Protein AF-A0A9N7LSE5-F1 (afdb_monomer_lite)

Structure (mmCIF, N/CA/C/O backbone):
data_AF-A0A9N7LSE5-F1
#
_entry.id   AF-A0A9N7LSE5-F1
#
loop_
_atom_site.group_PDB
_atom_site.id
_atom_site.type_symbol
_atom_site.label_atom_id
_atom_site.label_alt_id
_atom_site.label_comp_id
_atom_site.label_asym_id
_atom_site.label_entity_id
_atom_site.label_seq_id
_atom_site.pdbx_PDB_ins_code
_atom_site.Cartn_x
_atom_site.Cartn_y
_atom_site.Cartn_z
_atom_site.occupancy
_atom_site.B_iso_or_equiv
_atom_site.auth_seq_id
_atom_site.auth_comp_id
_atom_site.auth_asym_id
_atom_site.auth_atom_id
_atom_site.pdbx_PDB_model_num
ATOM 1 N N . MET A 1 1 ? 4.698 -12.138 14.185 1.00 44.78 1 MET A N 1
ATOM 2 C CA . MET A 1 1 ? 3.278 -12.429 13.890 1.00 44.78 1 MET A CA 1
ATOM 3 C C . MET A 1 1 ? 2.470 -11.179 14.228 1.00 44.78 1 MET A C 1
ATOM 5 O O . MET A 1 1 ? 2.427 -10.799 15.390 1.00 44.78 1 MET A O 1
ATOM 9 N N . VAL A 1 2 ? 1.946 -10.455 13.234 1.00 55.16 2 VAL A N 1
ATOM 10 C CA . VAL A 1 2 ? 1.163 -9.230 13.487 1.00 55.16 2 VAL A CA 1
ATOM 11 C C . VAL A 1 2 ? -0.224 -9.657 13.959 1.00 55.16 2 VAL A C 1
ATOM 13 O O . VAL A 1 2 ? -0.986 -10.215 13.177 1.00 55.16 2 VAL A O 1
ATOM 16 N N . ARG A 1 3 ? -0.542 -9.433 15.239 1.00 63.88 3 ARG A N 1
ATOM 17 C CA . ARG A 1 3 ? -1.860 -9.759 15.802 1.00 63.88 3 ARG A CA 1
ATOM 18 C C . ARG A 1 3 ? -2.937 -8.964 15.055 1.00 63.88 3 ARG A C 1
ATOM 20 O O . ARG A 1 3 ? -2.824 -7.735 14.929 1.00 63.88 3 ARG A O 1
ATOM 27 N N . THR A 1 4 ? -3.925 -9.669 14.515 1.00 70.94 4 THR A N 1
ATOM 28 C CA . THR A 1 4 ? -5.145 -9.092 13.944 1.00 70.94 4 THR A CA 1
ATOM 29 C C . THR A 1 4 ? -5.964 -8.451 15.059 1.00 70.94 4 THR A C 1
ATOM 31 O O . THR A 1 4 ? -6.027 -8.976 16.171 1.00 70.94 4 THR A O 1
ATOM 34 N N . ILE A 1 5 ? -6.534 -7.279 14.779 1.00 82.69 5 ILE A N 1
ATOM 35 C CA . ILE A 1 5 ? -7.437 -6.590 15.702 1.00 82.69 5 ILE A CA 1
ATOM 36 C C . ILE A 1 5 ? -8.842 -7.011 15.297 1.00 82.69 5 ILE A C 1
ATOM 38 O O . ILE A 1 5 ? -9.246 -6.781 14.158 1.00 82.69 5 ILE A O 1
ATOM 42 N N . GLY A 1 6 ? -9.539 -7.698 16.199 1.00 86.94 6 GLY A N 1
ATOM 43 C CA . GLY A 1 6 ? -10.935 -8.059 15.989 1.00 86.94 6 GLY A CA 1
ATOM 44 C C . GLY A 1 6 ? -11.827 -6.825 16.055 1.00 86.94 6 GLY A C 1
ATOM 45 O O . GLY A 1 6 ? -11.523 -5.881 16.785 1.00 86.94 6 GLY A O 1
ATOM 46 N N . ARG A 1 7 ? -12.928 -6.848 15.299 1.00 91.62 7 ARG A N 1
ATOM 47 C CA . ARG A 1 7 ? -14.009 -5.871 15.453 1.00 91.62 7 ARG A CA 1
ATOM 48 C C . ARG A 1 7 ? -14.517 -5.917 16.907 1.00 91.62 7 ARG A C 1
ATOM 50 O O . ARG A 1 7 ? -14.643 -7.029 17.428 1.00 91.62 7 ARG A O 1
ATOM 57 N N . PRO A 1 8 ? -14.774 -4.770 17.562 1.00 92.69 8 PRO A N 1
ATOM 58 C CA . PRO A 1 8 ? -15.323 -4.748 18.914 1.00 92.69 8 PRO A CA 1
ATOM 59 C C . PRO A 1 8 ? -16.632 -5.529 19.001 1.00 92.69 8 PRO A C 1
ATOM 61 O O . PRO A 1 8 ? -17.429 -5.514 18.064 1.00 92.69 8 PRO A O 1
ATOM 64 N N . VAL A 1 9 ? -16.824 -6.217 20.122 1.00 91.56 9 VAL A N 1
ATOM 65 C CA . VAL A 1 9 ? -18.018 -7.002 20.441 1.00 91.56 9 VAL A CA 1
ATOM 66 C C . VAL A 1 9 ? -18.431 -6.677 21.871 1.00 91.56 9 VAL A C 1
ATOM 68 O O . VAL A 1 9 ? -17.558 -6.483 22.713 1.00 91.56 9 VAL A O 1
ATOM 71 N N . GLY A 1 10 ? -19.733 -6.645 22.130 1.00 88.88 10 GLY A N 1
ATOM 72 C CA . GLY A 1 10 ? -20.300 -6.273 23.422 1.00 88.88 10 GLY A CA 1
ATOM 73 C C . GLY A 1 10 ? -21.764 -5.861 23.272 1.00 88.88 10 GLY A C 1
ATOM 74 O O . GLY A 1 10 ? -22.298 -5.874 22.159 1.00 88.88 10 GLY A O 1
ATOM 75 N N . GLU A 1 11 ? -22.420 -5.554 24.388 1.00 91.75 11 GLU A N 1
ATOM 76 C CA . GLU A 1 11 ? -23.848 -5.207 24.428 1.00 91.75 11 GLU A CA 1
ATOM 77 C C . GLU A 1 11 ? -24.156 -3.928 23.637 1.00 91.75 11 GLU A C 1
ATOM 79 O O . GLU A 1 11 ? -25.169 -3.853 22.942 1.00 91.75 11 GLU A O 1
ATOM 84 N N . TYR A 1 12 ? -23.239 -2.958 23.673 1.00 88.69 12 TYR A N 1
ATOM 85 C CA . TYR A 1 12 ? -23.416 -1.650 23.045 1.00 88.69 12 TYR A CA 1
ATOM 86 C C . TYR A 1 12 ? -22.543 -1.456 21.800 1.00 88.69 12 TYR A C 1
ATOM 88 O O . TYR A 1 12 ? -22.708 -0.468 21.082 1.00 88.69 12 TYR A O 1
ATOM 96 N N . ALA A 1 13 ? -21.642 -2.395 21.503 1.00 89.31 13 ALA A N 1
ATOM 97 C CA . ALA A 1 13 ? -20.704 -2.301 20.390 1.00 89.31 13 ALA A CA 1
ATOM 98 C C . ALA A 1 13 ? -21.376 -2.012 19.035 1.00 89.31 13 ALA A C 1
ATOM 100 O O . ALA A 1 13 ? -20.895 -1.160 18.294 1.00 89.31 13 ALA A O 1
ATOM 101 N N . GLU A 1 14 ? -22.492 -2.668 18.701 1.00 90.75 14 GLU A N 1
ATOM 102 C CA . GLU A 1 14 ? -23.191 -2.411 17.430 1.00 90.75 14 GLU A CA 1
ATOM 103 C C . GLU A 1 14 ? -23.776 -0.996 17.369 1.00 90.75 14 GLU A C 1
ATOM 105 O O . GLU A 1 14 ? -23.608 -0.314 16.363 1.00 90.75 14 GLU A O 1
ATOM 110 N N . LEU A 1 15 ? -24.374 -0.515 18.463 1.00 89.88 15 LEU A N 1
ATOM 111 C CA . LEU A 1 15 ? -24.895 0.854 18.561 1.00 89.88 15 LEU A CA 1
ATOM 112 C C . LEU A 1 15 ? -23.786 1.903 18.403 1.00 89.88 15 LEU A C 1
ATOM 114 O O . LEU A 1 15 ? -24.017 2.956 17.820 1.00 89.88 15 LEU A O 1
ATOM 118 N N . MET A 1 16 ? -22.580 1.622 18.906 1.00 89.69 16 MET A N 1
ATOM 119 C CA . MET A 1 16 ? -21.424 2.521 18.782 1.00 89.69 16 MET A CA 1
ATOM 120 C C . MET A 1 16 ? -20.773 2.487 17.396 1.00 89.69 16 MET A C 1
ATOM 122 O O . MET A 1 16 ? -20.065 3.423 17.025 1.00 89.69 16 MET A O 1
ATOM 126 N N . LEU A 1 17 ? -20.953 1.395 16.653 1.00 89.88 17 LEU A N 1
ATOM 127 C CA . LEU A 1 17 ? -20.340 1.187 15.344 1.00 89.88 17 LEU A CA 1
ATOM 128 C C . LEU A 1 17 ? -21.298 1.482 14.184 1.00 89.88 17 LEU A C 1
ATOM 130 O O . LEU A 1 17 ? -20.841 1.509 13.042 1.00 89.88 17 LEU A O 1
ATOM 134 N N . ASP A 1 18 ? -22.591 1.680 14.426 1.00 88.75 18 ASP A N 1
ATOM 135 C CA . ASP A 1 18 ? -23.566 1.956 13.373 1.00 88.75 18 ASP A CA 1
ATOM 136 C C . ASP A 1 18 ? -23.731 3.470 13.113 1.00 88.75 18 ASP A C 1
ATOM 138 O O . ASP A 1 18 ? -23.865 4.246 14.062 1.00 88.75 18 ASP A O 1
ATOM 142 N N . PRO A 1 19 ? -23.760 3.923 11.843 1.00 87.75 19 PRO A N 1
ATOM 143 C CA . PRO A 1 19 ? -23.387 3.208 10.622 1.00 87.75 19 PRO A CA 1
ATOM 144 C C . PRO A 1 19 ? -21.897 3.328 10.285 1.00 87.75 19 PRO A C 1
ATOM 146 O O . PRO A 1 19 ? -21.315 4.410 10.284 1.00 87.75 19 PRO A O 1
ATOM 149 N N . GLY A 1 20 ? -21.286 2.206 9.892 1.00 85.19 20 GLY A N 1
ATOM 150 C CA . GLY A 1 20 ? -19.973 2.197 9.232 1.00 85.19 20 GLY A CA 1
ATOM 151 C C . GLY A 1 20 ? -18.772 2.586 10.106 1.00 85.19 20 GLY A C 1
ATOM 152 O O . GLY A 1 20 ? -17.713 2.906 9.575 1.00 85.19 20 GLY A O 1
ATOM 153 N N . GLY A 1 21 ? -18.890 2.523 11.431 1.00 86.62 21 GLY A N 1
ATOM 154 C CA . GLY A 1 21 ? -17.841 2.866 12.395 1.00 86.62 21 GLY A CA 1
ATOM 155 C C . GLY A 1 21 ? -16.659 1.891 12.451 1.00 86.62 21 GLY A C 1
ATOM 156 O O . GLY A 1 21 ? -15.708 2.137 13.186 1.00 86.62 21 GLY A O 1
ATOM 157 N N . TRP A 1 22 ? -16.681 0.795 11.682 1.00 92.00 22 TRP A N 1
ATOM 158 C CA . TRP A 1 22 ? -15.557 -0.136 11.546 1.00 92.00 22 TRP A CA 1
ATOM 159 C C . TRP A 1 22 ? -15.038 -0.179 10.100 1.00 92.00 22 TRP A C 1
ATOM 161 O O . TRP A 1 22 ? -15.836 -0.394 9.185 1.00 92.00 22 TRP A O 1
ATOM 171 N N . PRO A 1 23 ? -13.717 -0.047 9.861 1.00 89.44 23 PRO A N 1
ATOM 172 C CA . PRO A 1 23 ? -13.160 -0.108 8.512 1.00 89.44 23 PRO A CA 1
ATOM 173 C C . PRO A 1 23 ? -13.452 -1.442 7.809 1.00 89.44 23 PRO A C 1
ATOM 175 O O . PRO A 1 23 ? -13.158 -2.513 8.343 1.00 89.44 23 PRO A O 1
ATOM 178 N N . GLY A 1 24 ? -13.983 -1.371 6.584 1.00 84.25 24 GLY A N 1
ATOM 179 C CA . GLY A 1 24 ? -14.398 -2.538 5.790 1.00 84.25 24 GLY A CA 1
ATOM 180 C C . GLY A 1 24 ? -13.269 -3.306 5.090 1.00 84.25 24 GLY A C 1
ATOM 181 O O . GLY A 1 24 ? -13.533 -4.319 4.453 1.00 84.25 24 GLY A O 1
ATOM 182 N N . PHE A 1 25 ? -12.021 -2.851 5.192 1.00 82.31 25 PHE A N 1
ATOM 183 C CA . PHE A 1 25 ? -10.850 -3.489 4.582 1.00 82.31 25 PHE A CA 1
ATOM 184 C C . PHE A 1 25 ? -9.855 -3.934 5.658 1.00 82.31 25 PHE A C 1
ATOM 186 O O . PHE A 1 25 ? -9.609 -3.244 6.652 1.00 82.31 25 PHE A O 1
ATOM 193 N N . ALA A 1 26 ? -9.245 -5.102 5.462 1.00 87.31 26 ALA A N 1
ATOM 194 C CA . ALA A 1 26 ? -8.269 -5.629 6.405 1.00 87.31 26 ALA A CA 1
ATOM 195 C C . ALA A 1 26 ? -6.865 -5.050 6.125 1.00 87.31 26 ALA A C 1
ATOM 197 O O . ALA A 1 26 ? -6.371 -5.155 5.001 1.00 87.31 26 ALA A O 1
ATOM 198 N N . PRO A 1 27 ? -6.127 -4.547 7.139 1.00 89.69 27 PRO A N 1
ATOM 199 C CA . PRO A 1 27 ? -4.734 -4.116 6.968 1.00 89.69 27 PRO A CA 1
ATOM 200 C C . PRO A 1 27 ? -3.803 -5.172 6.356 1.00 89.69 27 PRO A C 1
ATOM 202 O O . PRO A 1 27 ? -2.772 -4.846 5.773 1.00 89.69 27 PRO A O 1
ATOM 205 N N . THR A 1 28 ? -4.114 -6.456 6.543 1.00 90.81 28 THR A N 1
ATOM 206 C CA . THR A 1 28 ? -3.370 -7.575 5.952 1.00 90.81 28 THR A CA 1
ATOM 207 C C . THR A 1 28 ? -3.592 -7.697 4.451 1.00 90.81 28 THR A C 1
ATOM 209 O O . THR A 1 28 ? -2.642 -7.999 3.739 1.00 90.81 28 THR A O 1
ATOM 212 N N . GLU A 1 29 ? -4.804 -7.423 3.973 1.00 92.12 29 GLU A N 1
ATOM 213 C CA . GLU A 1 29 ? -5.138 -7.442 2.549 1.00 92.12 29 GLU A CA 1
ATOM 214 C C . GLU A 1 29 ? -4.420 -6.306 1.809 1.00 92.12 29 GLU A C 1
ATOM 216 O O . GLU A 1 29 ? -3.729 -6.551 0.825 1.00 92.12 29 GLU A O 1
ATOM 221 N N . LEU A 1 30 ? -4.448 -5.090 2.370 1.00 92.19 30 LEU A N 1
ATOM 222 C CA . LEU A 1 30 ? -3.702 -3.936 1.848 1.00 92.19 30 LEU A CA 1
ATOM 223 C C . LEU A 1 30 ? -2.190 -4.206 1.764 1.00 92.19 30 LEU A C 1
ATOM 225 O O . LEU A 1 30 ? -1.540 -3.877 0.771 1.00 92.19 30 LEU A O 1
ATOM 229 N N . ARG A 1 31 ? -1.619 -4.873 2.777 1.00 93.94 31 ARG A N 1
ATOM 230 C CA . ARG A 1 31 ? -0.224 -5.344 2.718 1.00 93.94 31 ARG A CA 1
ATOM 231 C C . ARG A 1 31 ? -0.005 -6.391 1.624 1.00 93.94 31 ARG A C 1
ATOM 233 O O . ARG A 1 31 ? 1.059 -6.385 1.012 1.00 93.94 31 ARG A O 1
ATOM 240 N N . GLY A 1 32 ? -0.989 -7.247 1.357 1.00 94.81 32 GLY A N 1
ATOM 241 C CA . GLY A 1 32 ? -0.980 -8.175 0.224 1.00 94.81 32 GLY A CA 1
ATOM 242 C C . GLY A 1 32 ? -0.836 -7.449 -1.115 1.00 94.81 32 GLY A C 1
ATOM 243 O O . GLY A 1 32 ? 0.075 -7.768 -1.877 1.00 94.81 32 GLY A O 1
ATOM 244 N N . TYR A 1 33 ? -1.629 -6.399 -1.351 1.00 94.88 33 TYR A N 1
ATOM 245 C CA . TYR A 1 33 ? -1.520 -5.581 -2.567 1.00 94.88 33 TYR A CA 1
ATOM 246 C C . TYR A 1 33 ? -0.157 -4.879 -2.699 1.00 94.88 33 TYR A C 1
ATOM 248 O O . TYR A 1 33 ? 0.404 -4.805 -3.796 1.00 94.88 33 TYR A O 1
ATOM 256 N N . SER A 1 34 ? 0.441 -4.426 -1.590 1.00 96.25 34 SER A N 1
ATOM 257 C CA . SER A 1 34 ? 1.817 -3.901 -1.590 1.00 96.25 34 SER A CA 1
ATOM 258 C C . SER A 1 34 ? 2.850 -4.955 -2.016 1.00 96.25 34 SER A C 1
ATOM 260 O O . SER A 1 34 ? 3.812 -4.634 -2.718 1.00 96.25 34 SER A O 1
ATOM 262 N N . VAL A 1 35 ? 2.699 -6.205 -1.572 1.00 96.62 35 VAL A N 1
ATOM 263 C CA . VAL A 1 35 ? 3.604 -7.304 -1.947 1.00 96.62 35 VAL A CA 1
ATOM 264 C C . VAL A 1 35 ? 3.446 -7.642 -3.427 1.00 96.62 35 VAL A C 1
ATOM 266 O O . VAL A 1 35 ? 4.442 -7.725 -4.143 1.00 96.62 35 VAL A O 1
ATOM 269 N N . GLU A 1 36 ? 2.207 -7.760 -3.906 1.00 96.81 36 GLU A N 1
ATOM 270 C CA . GLU A 1 36 ? 1.912 -8.001 -5.320 1.00 96.81 36 GLU A CA 1
ATOM 271 C C . GLU A 1 36 ? 2.502 -6.902 -6.217 1.00 96.81 36 GLU A C 1
ATOM 273 O O . GLU A 1 36 ? 3.165 -7.188 -7.215 1.00 96.81 36 GLU A O 1
ATOM 278 N N . THR A 1 37 ? 2.339 -5.637 -5.822 1.00 96.94 37 THR A N 1
ATOM 279 C CA . THR A 1 37 ? 2.936 -4.495 -6.528 1.00 96.94 37 THR A CA 1
ATOM 280 C C . THR A 1 37 ? 4.466 -4.585 -6.543 1.00 96.94 37 THR A C 1
ATOM 282 O O . THR A 1 37 ? 5.087 -4.314 -7.569 1.00 96.94 37 THR A O 1
ATOM 285 N N . GLY A 1 38 ? 5.078 -5.049 -5.449 1.00 97.00 38 GLY A N 1
ATOM 286 C CA . GLY A 1 38 ? 6.516 -5.321 -5.373 1.00 97.00 38 GLY A CA 1
ATOM 287 C C . GLY A 1 38 ? 6.996 -6.331 -6.419 1.00 97.00 38 GLY A C 1
ATOM 288 O O . GLY A 1 38 ? 8.002 -6.091 -7.084 1.00 97.00 38 GLY A O 1
ATOM 289 N N . PHE A 1 39 ? 6.253 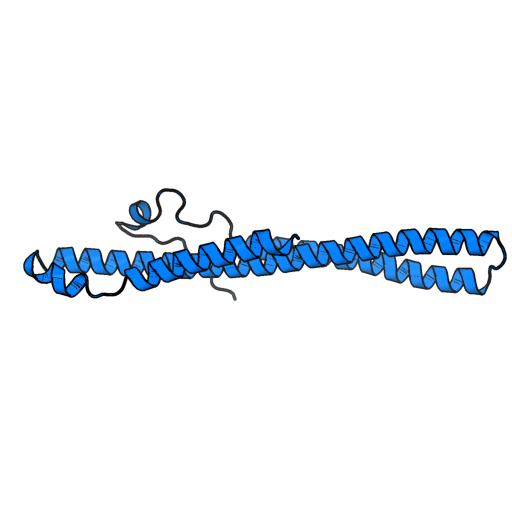-7.419 -6.637 1.00 97.50 39 PHE A N 1
ATOM 290 C CA . PHE A 1 39 ? 6.582 -8.385 -7.692 1.00 97.50 39 PHE A CA 1
ATOM 291 C C . PHE A 1 39 ? 6.481 -7.780 -9.097 1.00 97.50 39 PHE A C 1
ATOM 293 O O . PHE A 1 39 ? 7.329 -8.058 -9.945 1.00 97.50 39 PHE A O 1
ATOM 300 N N . ARG A 1 40 ? 5.496 -6.909 -9.342 1.00 96.06 40 ARG A N 1
ATOM 301 C CA . ARG A 1 40 ? 5.361 -6.197 -10.626 1.00 96.06 40 ARG A CA 1
ATOM 302 C C . ARG A 1 40 ? 6.536 -5.244 -10.871 1.00 96.06 40 ARG A C 1
ATOM 304 O O . ARG A 1 40 ? 7.081 -5.230 -11.972 1.00 96.06 40 ARG A O 1
ATOM 311 N N . ILE A 1 41 ? 6.967 -4.509 -9.841 1.00 96.62 41 ILE A N 1
ATOM 312 C CA . ILE A 1 41 ? 8.160 -3.645 -9.888 1.00 96.62 41 ILE A CA 1
ATOM 313 C C . ILE A 1 41 ? 9.403 -4.465 -10.243 1.00 96.62 41 ILE A C 1
ATOM 315 O O . ILE A 1 41 ? 10.149 -4.079 -11.140 1.00 96.62 41 ILE A O 1
ATOM 319 N N . LEU A 1 42 ? 9.603 -5.612 -9.585 1.00 95.88 42 LEU A N 1
ATOM 320 C CA . LEU A 1 42 ? 10.729 -6.505 -9.868 1.00 95.88 42 LEU A CA 1
ATOM 321 C C . LEU A 1 42 ? 10.701 -7.037 -11.308 1.00 95.88 42 LEU A C 1
ATOM 323 O O . LEU A 1 42 ? 11.741 -7.065 -11.959 1.00 95.88 42 LEU A O 1
ATOM 327 N N . GLY A 1 43 ? 9.529 -7.414 -11.828 1.00 94.44 43 GLY A N 1
ATOM 328 C CA . GLY A 1 43 ? 9.387 -7.899 -13.204 1.00 94.44 43 GLY A CA 1
ATOM 329 C C . GLY A 1 43 ? 9.751 -6.846 -14.257 1.00 94.44 43 GLY A C 1
ATOM 330 O O . GLY A 1 43 ? 10.552 -7.112 -15.158 1.00 94.44 43 GLY A O 1
ATOM 331 N N . VAL A 1 44 ? 9.210 -5.628 -14.127 1.00 92.94 44 VAL A N 1
ATOM 332 C CA . VAL A 1 44 ? 9.514 -4.523 -15.056 1.00 92.94 44 VAL A CA 1
ATOM 333 C C . VAL A 1 44 ? 10.971 -4.076 -14.912 1.00 92.94 44 VAL A C 1
ATOM 335 O O . VAL A 1 44 ? 11.667 -3.930 -15.915 1.00 92.94 44 VAL A O 1
ATOM 338 N N . GLY A 1 45 ? 11.466 -3.929 -13.680 1.00 92.75 45 GLY A N 1
ATOM 339 C CA . GLY A 1 45 ? 12.851 -3.535 -13.407 1.00 92.75 45 GLY A CA 1
ATOM 340 C C . GLY A 1 45 ? 13.879 -4.548 -13.917 1.00 92.75 45 GLY A C 1
ATOM 341 O O . GLY A 1 45 ? 14.881 -4.158 -14.512 1.00 92.75 45 GLY A O 1
ATOM 342 N N . GLY A 1 46 ? 13.613 -5.848 -13.764 1.00 93.19 46 GLY A N 1
ATOM 343 C CA . GLY A 1 46 ? 14.466 -6.902 -14.318 1.00 93.19 46 GLY A CA 1
ATOM 344 C C . GLY A 1 46 ? 14.516 -6.873 -15.847 1.00 93.19 46 GLY A C 1
ATOM 345 O O . GLY A 1 46 ? 15.587 -7.018 -16.434 1.00 93.19 46 GLY A O 1
ATOM 346 N N . THR A 1 47 ? 13.377 -6.607 -16.494 1.00 93.25 47 THR A N 1
ATOM 347 C CA . THR A 1 47 ? 13.314 -6.443 -17.956 1.00 93.25 47 THR A CA 1
ATOM 348 C C . THR A 1 47 ? 14.131 -5.232 -18.411 1.00 93.25 47 THR A C 1
ATOM 350 O O . THR A 1 47 ? 14.924 -5.353 -19.341 1.00 93.25 47 THR A O 1
ATOM 353 N N . LEU A 1 48 ? 14.000 -4.087 -17.729 1.00 94.06 48 LEU A N 1
ATOM 354 C CA . LEU A 1 48 ? 14.785 -2.880 -18.016 1.00 94.06 48 LEU A CA 1
ATOM 355 C C . LEU A 1 48 ? 16.291 -3.116 -17.878 1.00 94.06 48 LEU A C 1
ATOM 357 O O . LEU A 1 48 ? 17.051 -2.730 -18.762 1.00 94.06 48 LEU A O 1
ATOM 361 N N . ALA A 1 49 ? 16.722 -3.784 -16.805 1.00 91.69 49 ALA A N 1
ATOM 362 C CA . ALA A 1 49 ? 18.130 -4.113 -16.599 1.00 91.69 49 ALA A CA 1
ATOM 363 C C . ALA A 1 49 ? 18.685 -4.992 -17.735 1.00 91.69 49 ALA A C 1
ATOM 365 O O . ALA A 1 49 ? 19.787 -4.745 -18.227 1.00 91.69 49 ALA A O 1
ATOM 366 N N . GLY A 1 50 ? 17.902 -5.973 -18.199 1.00 93.56 50 GLY A N 1
ATOM 367 C CA . GLY A 1 50 ? 18.258 -6.800 -19.355 1.00 93.56 50 GLY A CA 1
ATOM 368 C C . GLY A 1 50 ? 18.352 -6.001 -20.658 1.00 93.56 50 GLY A C 1
ATOM 369 O O . GLY A 1 50 ? 19.309 -6.167 -21.412 1.00 93.56 50 GLY A O 1
ATOM 370 N N . VAL A 1 51 ? 17.395 -5.098 -20.904 1.00 92.81 51 VAL A N 1
ATOM 371 C CA . VAL A 1 51 ? 17.407 -4.206 -22.075 1.00 92.81 51 VAL A CA 1
ATOM 372 C C . VAL A 1 51 ? 18.639 -3.304 -22.065 1.00 92.81 51 VAL A C 1
ATOM 374 O O . VAL A 1 51 ? 19.292 -3.182 -23.097 1.00 92.81 51 VAL A O 1
ATOM 377 N N . HIS A 1 52 ? 18.997 -2.723 -20.917 1.00 91.69 52 HIS A N 1
ATOM 378 C CA . HIS A 1 52 ? 20.203 -1.906 -20.793 1.00 91.69 52 HIS A CA 1
ATOM 379 C C . HIS A 1 52 ? 21.463 -2.679 -21.179 1.00 91.69 52 HIS A C 1
ATOM 381 O O . HIS A 1 52 ? 22.199 -2.209 -22.046 1.00 91.69 52 HIS A O 1
ATOM 387 N N . GLY A 1 53 ? 21.671 -3.869 -20.605 1.00 91.06 53 GLY A N 1
ATOM 388 C CA . GLY A 1 53 ? 22.845 -4.695 -20.905 1.00 91.06 53 GLY A CA 1
ATOM 389 C C . GLY A 1 53 ? 22.953 -5.037 -22.392 1.00 91.06 53 GLY A C 1
ATOM 390 O O . GLY A 1 53 ? 23.946 -4.707 -23.032 1.00 91.06 53 GLY A O 1
ATOM 391 N N . LEU A 1 54 ? 21.885 -5.592 -22.976 1.00 92.38 54 LEU A N 1
ATOM 392 C CA . LEU A 1 54 ? 21.870 -5.961 -24.397 1.00 92.38 54 LEU A CA 1
ATOM 393 C C . LEU A 1 54 ? 22.041 -4.753 -25.327 1.00 92.38 54 LEU A C 1
ATOM 395 O O . LEU A 1 54 ? 22.651 -4.867 -26.389 1.00 92.38 54 LEU A O 1
ATOM 399 N N . SER A 1 55 ? 21.483 -3.598 -24.954 1.00 92.38 55 SER A N 1
ATOM 400 C CA . SER A 1 55 ? 21.612 -2.379 -25.752 1.00 92.38 55 SER A CA 1
ATOM 401 C C . SER A 1 55 ? 23.037 -1.845 -25.770 1.00 92.38 55 SER A C 1
ATOM 403 O O . SER A 1 55 ? 23.499 -1.396 -26.817 1.00 92.38 55 SER A O 1
ATOM 405 N N . GLN A 1 56 ? 23.737 -1.925 -24.638 1.00 90.56 56 GLN A N 1
ATOM 406 C CA . GLN A 1 56 ? 25.121 -1.494 -24.538 1.00 90.56 56 GLN A CA 1
ATOM 407 C C . GLN A 1 56 ? 26.000 -2.351 -25.457 1.00 90.56 56 GLN A C 1
ATOM 409 O O . GLN A 1 56 ? 26.664 -1.803 -26.334 1.00 90.56 56 GLN A O 1
ATOM 414 N N . ASP A 1 57 ? 25.892 -3.678 -25.349 1.00 92.31 57 ASP A N 1
ATOM 415 C CA . ASP A 1 57 ? 26.645 -4.623 -26.183 1.00 92.31 57 ASP A CA 1
ATOM 416 C C . ASP A 1 57 ? 26.381 -4.407 -27.689 1.00 92.31 57 ASP A C 1
ATOM 418 O O . ASP A 1 57 ? 27.290 -4.455 -28.523 1.00 92.31 57 ASP A O 1
ATOM 422 N N . LEU A 1 58 ? 25.123 -4.137 -28.061 1.00 92.38 58 LEU A N 1
ATOM 423 C CA . LEU A 1 58 ? 24.731 -3.908 -29.453 1.00 92.38 58 LEU A CA 1
ATOM 424 C C . LEU A 1 58 ? 25.356 -2.627 -30.025 1.00 92.38 58 LEU A C 1
ATOM 426 O O . LEU A 1 58 ? 25.912 -2.643 -31.127 1.00 92.38 58 LEU A O 1
ATOM 430 N N . PHE A 1 59 ? 25.255 -1.510 -29.302 1.00 93.38 59 PHE A N 1
ATOM 431 C CA . PHE A 1 59 ? 25.703 -0.205 -29.797 1.00 93.38 59 PHE A CA 1
ATOM 432 C C . PHE A 1 59 ? 27.213 0.025 -29.652 1.00 93.38 59 PHE A C 1
ATOM 434 O O . PHE A 1 59 ? 27.740 0.955 -30.258 1.00 93.38 59 PHE A O 1
ATOM 441 N N . GLU A 1 60 ? 27.932 -0.845 -28.938 1.00 93.38 60 GLU A N 1
ATOM 442 C CA . GLU A 1 60 ? 29.399 -0.883 -28.969 1.00 93.38 60 GLU A CA 1
ATOM 443 C C . GLU A 1 60 ? 29.945 -1.287 -30.350 1.00 93.38 60 GLU A C 1
ATOM 445 O O . GLU A 1 60 ? 31.009 -0.822 -30.761 1.00 93.38 60 GLU A O 1
ATOM 450 N N . THR A 1 61 ? 29.217 -2.128 -31.093 1.00 94.81 61 THR A N 1
ATOM 451 C CA . THR A 1 61 ? 29.678 -2.687 -32.380 1.00 94.81 61 THR A CA 1
ATOM 452 C C . THR A 1 61 ? 28.951 -2.115 -33.597 1.00 94.81 61 THR A C 1
ATOM 454 O O . THR A 1 61 ? 29.460 -2.196 -34.718 1.00 94.81 61 THR A O 1
ATOM 457 N N . TRP A 1 62 ? 27.780 -1.503 -33.398 1.00 95.88 62 TRP A N 1
ATOM 458 C CA . TRP A 1 62 ? 26.956 -0.939 -34.462 1.00 95.88 62 TRP A CA 1
ATOM 459 C C . TRP A 1 62 ? 26.849 0.586 -34.358 1.00 95.88 62 TRP A C 1
ATOM 461 O O . TRP A 1 62 ? 26.255 1.121 -33.425 1.00 95.88 62 TRP A O 1
ATOM 471 N N . ALA A 1 63 ? 27.385 1.287 -35.362 1.00 94.00 63 ALA A N 1
ATOM 472 C CA . ALA A 1 63 ? 27.426 2.747 -35.418 1.00 94.00 63 ALA A CA 1
ATOM 473 C C . ALA A 1 63 ? 26.843 3.315 -36.726 1.00 94.00 63 ALA A C 1
ATOM 475 O O . ALA A 1 63 ? 26.634 2.607 -37.714 1.00 94.00 63 ALA A O 1
ATOM 476 N N . GLY A 1 64 ? 26.603 4.628 -36.731 1.00 96.88 64 GLY A N 1
ATOM 477 C CA . GLY A 1 64 ? 26.053 5.382 -37.859 1.00 96.88 64 GLY A CA 1
ATOM 478 C C . GLY A 1 64 ? 24.608 5.846 -37.630 1.00 96.88 64 GLY A C 1
ATOM 479 O O . GLY A 1 64 ? 24.022 5.561 -36.586 1.00 96.88 64 GLY A O 1
ATOM 480 N N . PRO A 1 65 ? 24.001 6.555 -38.600 1.00 97.19 65 PRO A N 1
ATOM 481 C CA . PRO A 1 65 ? 22.710 7.224 -38.403 1.00 97.19 65 PRO A CA 1
ATOM 482 C C . PRO A 1 65 ? 21.562 6.289 -37.992 1.00 97.19 65 PRO A C 1
ATOM 484 O O . PRO A 1 65 ? 20.716 6.666 -37.184 1.00 97.19 65 PRO A O 1
ATOM 487 N N . ALA A 1 66 ? 21.546 5.058 -38.514 1.00 95.88 66 ALA A N 1
ATOM 488 C CA . ALA A 1 66 ? 20.546 4.053 -38.153 1.00 95.88 66 ALA A CA 1
ATOM 489 C C . ALA A 1 66 ? 20.693 3.581 -36.696 1.00 95.88 66 ALA A C 1
ATOM 491 O O . ALA A 1 66 ? 19.689 3.463 -35.994 1.00 95.88 66 ALA A O 1
ATOM 492 N N . ALA A 1 67 ? 21.931 3.375 -36.231 1.00 95.00 67 ALA A N 1
ATOM 493 C CA . ALA A 1 67 ? 22.209 3.032 -34.841 1.00 95.00 67 ALA A CA 1
ATOM 494 C C . ALA A 1 67 ? 21.762 4.169 -33.911 1.00 95.00 67 ALA A C 1
ATOM 496 O O . ALA A 1 67 ? 21.020 3.922 -32.970 1.00 95.00 67 ALA A O 1
ATOM 497 N N . SER A 1 68 ? 22.087 5.427 -34.239 1.00 94.81 68 SER A N 1
ATOM 498 C CA . SER A 1 68 ? 21.658 6.593 -33.452 1.00 94.81 68 SER A CA 1
ATOM 499 C C . SER A 1 68 ? 20.134 6.716 -33.339 1.00 94.81 68 SER A C 1
ATOM 501 O O . SER A 1 68 ? 19.622 6.984 -32.253 1.00 94.81 68 SER A O 1
ATOM 503 N N . ALA A 1 69 ? 19.397 6.490 -34.432 1.00 96.44 69 ALA A N 1
ATOM 504 C CA . ALA A 1 69 ? 17.934 6.498 -34.409 1.00 96.44 69 ALA A CA 1
ATOM 505 C C . ALA A 1 69 ? 17.364 5.368 -33.531 1.00 96.44 69 ALA A C 1
ATOM 507 O O . ALA A 1 69 ? 16.420 5.590 -32.770 1.00 96.44 69 ALA A O 1
ATOM 508 N N . ALA A 1 70 ? 17.957 4.171 -33.596 1.00 94.88 70 ALA A N 1
ATOM 509 C CA . ALA A 1 70 ? 17.567 3.044 -32.755 1.00 94.88 70 ALA A CA 1
ATOM 510 C C . ALA A 1 70 ? 17.862 3.306 -31.269 1.00 94.88 70 ALA A C 1
ATOM 512 O O . ALA A 1 70 ? 16.995 3.067 -30.431 1.00 94.88 70 ALA A O 1
ATOM 513 N N . THR A 1 71 ? 19.038 3.852 -30.939 1.00 95.25 71 THR A N 1
ATOM 514 C CA . THR A 1 71 ? 19.401 4.233 -29.566 1.00 95.25 71 THR A CA 1
ATOM 515 C C . THR A 1 71 ? 18.440 5.280 -29.010 1.00 95.25 71 THR A C 1
ATOM 517 O O . THR A 1 71 ? 17.954 5.120 -27.894 1.00 95.25 71 THR A O 1
ATOM 520 N N . ALA A 1 72 ? 18.107 6.316 -29.790 1.00 94.69 72 ALA A N 1
ATOM 521 C CA . ALA A 1 72 ? 17.156 7.346 -29.373 1.00 94.69 72 AL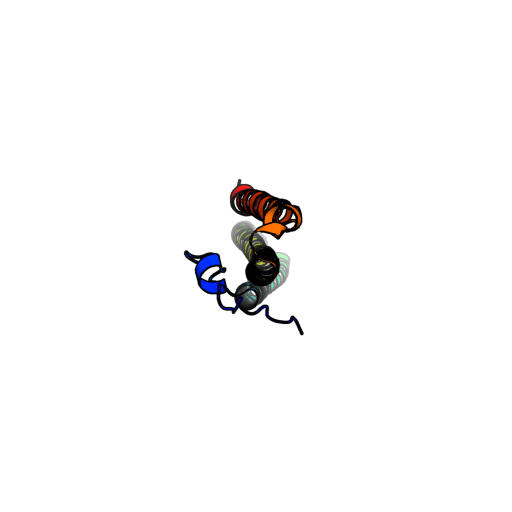A A CA 1
ATOM 522 C C . ALA A 1 72 ? 15.772 6.751 -29.077 1.00 94.69 72 ALA A C 1
ATOM 524 O O . ALA A 1 72 ? 15.199 6.997 -28.017 1.00 94.69 72 ALA A O 1
ATOM 525 N N . ARG A 1 73 ? 15.263 5.895 -29.972 1.00 95.25 73 ARG A N 1
ATOM 526 C CA . ARG A 1 73 ? 13.967 5.239 -29.770 1.00 95.25 73 ARG A CA 1
ATOM 527 C C . ARG A 1 73 ? 13.967 4.308 -28.559 1.00 95.25 73 ARG A C 1
ATOM 529 O O . ARG A 1 73 ? 12.970 4.230 -27.844 1.00 95.25 73 ARG A O 1
ATOM 536 N N . LEU A 1 74 ? 15.067 3.599 -28.321 1.00 94.81 74 LEU A N 1
ATOM 537 C CA . LEU A 1 74 ? 15.196 2.731 -27.158 1.00 94.81 74 LEU A CA 1
ATOM 538 C C . LEU A 1 74 ? 15.247 3.535 -25.854 1.00 94.81 74 LEU A C 1
ATOM 540 O O . LEU A 1 74 ? 14.579 3.160 -24.893 1.00 94.81 74 LEU A O 1
ATOM 544 N N . ALA A 1 75 ? 15.972 4.656 -25.838 1.00 92.88 75 ALA A N 1
ATOM 545 C CA . ALA A 1 75 ? 16.034 5.558 -24.691 1.00 92.88 75 ALA A CA 1
ATOM 546 C C . ALA A 1 75 ? 14.645 6.097 -24.311 1.00 92.88 75 ALA A C 1
ATOM 548 O O . ALA A 1 75 ? 14.309 6.142 -23.130 1.00 92.88 75 ALA A O 1
ATOM 549 N N . GLU A 1 76 ? 13.800 6.426 -25.296 1.00 95.50 76 GLU A N 1
ATOM 550 C CA . GLU A 1 76 ? 12.405 6.800 -25.035 1.00 95.50 76 GLU A CA 1
ATOM 551 C C . GLU A 1 76 ? 11.635 5.674 -24.335 1.00 95.50 76 GLU A C 1
ATOM 553 O O . GLU A 1 76 ? 10.951 5.923 -23.345 1.00 95.50 76 GLU A O 1
ATOM 558 N N . ILE A 1 77 ? 11.732 4.433 -24.823 1.00 92.31 77 ILE A N 1
ATOM 559 C CA . ILE A 1 77 ? 11.022 3.287 -24.230 1.00 92.31 77 ILE A CA 1
ATOM 560 C C . ILE A 1 77 ? 11.502 3.038 -22.796 1.00 92.31 77 ILE A C 1
ATOM 562 O O . ILE A 1 77 ? 10.676 2.854 -21.901 1.00 92.31 77 ILE A O 1
ATOM 566 N N . ILE A 1 7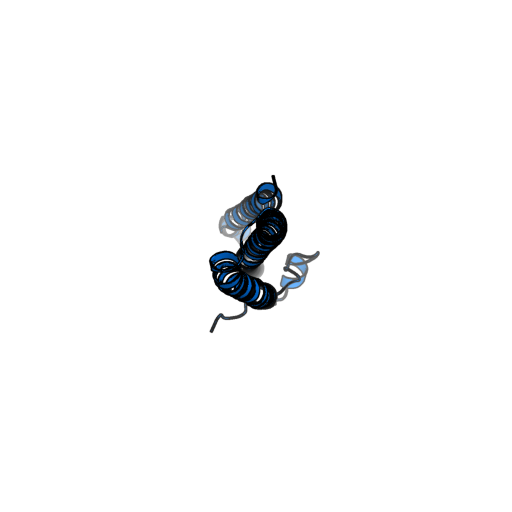8 ? 12.818 3.083 -22.570 1.00 94.06 78 ILE A N 1
ATOM 567 C CA . ILE A 1 78 ? 13.422 2.947 -21.241 1.00 94.06 78 ILE A CA 1
ATOM 568 C C . ILE A 1 78 ? 12.851 4.005 -20.291 1.00 94.06 78 ILE A C 1
ATOM 570 O O . ILE A 1 78 ? 12.325 3.642 -19.240 1.00 94.06 78 ILE A O 1
ATOM 574 N N . ALA A 1 79 ? 12.838 5.279 -20.692 1.00 94.31 79 ALA A N 1
ATOM 575 C CA . ALA A 1 79 ? 12.320 6.369 -19.864 1.00 94.31 79 ALA A CA 1
ATOM 576 C C . ALA A 1 79 ? 10.833 6.184 -19.490 1.00 94.31 79 ALA A C 1
ATOM 578 O O . ALA A 1 79 ? 10.421 6.463 -18.358 1.00 94.31 79 ALA A O 1
ATOM 579 N N . HIS A 1 80 ? 10.011 5.666 -20.411 1.00 94.19 80 HIS A N 1
ATOM 580 C CA . HIS A 1 80 ? 8.612 5.339 -20.112 1.00 94.19 80 HIS A CA 1
ATOM 581 C C . HIS A 1 80 ? 8.500 4.208 -19.083 1.00 94.19 80 HIS A C 1
ATOM 583 O O . HIS A 1 80 ? 7.691 4.288 -18.155 1.00 94.19 80 HIS A O 1
ATOM 589 N N . CYS A 1 81 ? 9.309 3.158 -19.219 1.00 93.19 81 CYS A N 1
ATOM 590 C CA . CYS A 1 81 ? 9.317 2.049 -18.271 1.00 93.19 81 CYS A CA 1
ATOM 591 C C . CYS A 1 81 ? 9.835 2.476 -16.887 1.00 93.19 81 CYS A C 1
ATOM 593 O O . CYS A 1 81 ? 9.264 2.058 -15.881 1.00 93.19 81 CYS A O 1
ATOM 595 N N . GLU A 1 82 ? 10.853 3.334 -16.809 1.00 94.31 82 GLU A N 1
ATOM 596 C CA . GLU A 1 82 ? 11.338 3.910 -15.546 1.00 94.31 82 GLU A CA 1
ATOM 597 C C . GLU A 1 82 ? 10.251 4.740 -14.853 1.00 94.31 82 GLU A C 1
ATOM 599 O O . GLU A 1 82 ? 10.015 4.585 -13.652 1.00 94.31 82 GLU A O 1
ATOM 604 N N . THR A 1 83 ? 9.517 5.550 -15.620 1.00 95.00 83 THR A N 1
ATOM 605 C CA . THR A 1 83 ? 8.363 6.308 -15.113 1.00 95.00 83 THR A CA 1
ATOM 606 C C . THR A 1 83 ? 7.283 5.376 -14.557 1.00 95.00 83 THR A C 1
ATOM 608 O O . THR A 1 83 ? 6.748 5.612 -13.471 1.00 95.00 83 THR A O 1
ATOM 611 N N . LEU A 1 84 ? 6.986 4.275 -15.257 1.00 93.62 84 LEU A N 1
ATOM 612 C CA . LEU A 1 84 ? 6.038 3.265 -14.784 1.00 93.62 84 LEU A CA 1
ATOM 613 C C . LEU A 1 84 ? 6.513 2.598 -13.484 1.00 93.62 84 LEU A C 1
ATOM 615 O O . LEU A 1 84 ? 5.715 2.415 -12.564 1.00 93.62 84 LEU A O 1
ATOM 619 N N . VAL A 1 85 ? 7.800 2.260 -13.378 1.00 95.56 85 VAL A N 1
ATOM 620 C CA . VAL A 1 85 ? 8.387 1.696 -12.153 1.00 95.56 85 VAL A CA 1
ATOM 621 C C . VAL A 1 85 ? 8.244 2.671 -10.985 1.00 95.56 85 VAL A C 1
ATOM 623 O O . VAL A 1 85 ? 7.787 2.268 -9.913 1.00 95.56 85 VAL A O 1
ATOM 626 N N . ALA A 1 86 ? 8.557 3.951 -11.190 1.00 95.50 86 ALA A N 1
ATOM 627 C CA . ALA A 1 86 ? 8.403 4.982 -10.166 1.00 95.50 86 ALA A CA 1
ATOM 628 C C . ALA A 1 86 ? 6.939 5.135 -9.712 1.00 95.50 86 ALA A C 1
ATOM 630 O O . ALA A 1 86 ? 6.655 5.238 -8.514 1.00 95.50 86 ALA A O 1
ATOM 631 N N . PHE A 1 87 ? 5.991 5.079 -10.650 1.00 95.06 87 PHE A N 1
ATOM 632 C CA . PHE A 1 87 ? 4.564 5.121 -10.334 1.00 95.06 87 PHE A CA 1
ATOM 633 C C . PHE A 1 87 ? 4.117 3.907 -9.506 1.00 95.06 87 PHE A C 1
ATOM 635 O O . PHE A 1 87 ? 3.459 4.064 -8.475 1.00 95.06 87 PHE A O 1
ATOM 642 N N . LEU A 1 88 ? 4.541 2.697 -9.883 1.00 95.81 88 LEU A N 1
ATOM 643 C CA . LEU A 1 88 ? 4.253 1.478 -9.122 1.00 95.81 88 LEU A CA 1
ATOM 644 C C . LEU A 1 88 ? 4.854 1.523 -7.709 1.00 95.81 88 LEU A C 1
ATOM 646 O O . LEU A 1 88 ? 4.207 1.097 -6.755 1.00 95.81 88 LEU A O 1
ATOM 650 N N . GLN A 1 89 ? 6.053 2.088 -7.541 1.00 96.50 89 GLN A N 1
ATOM 651 C CA . GLN A 1 89 ? 6.656 2.315 -6.220 1.00 96.50 89 GLN A CA 1
ATOM 652 C C . GLN A 1 89 ? 5.856 3.318 -5.374 1.00 96.50 89 GLN A C 1
ATOM 654 O O . GLN A 1 89 ? 5.822 3.207 -4.145 1.00 96.50 89 GLN A O 1
ATOM 659 N N . SER A 1 90 ? 5.213 4.307 -6.001 1.00 96.88 90 SER A N 1
ATOM 660 C CA . SER A 1 90 ? 4.285 5.212 -5.313 1.00 96.88 90 SER A CA 1
ATOM 661 C C . SER A 1 90 ? 3.057 4.455 -4.799 1.00 96.88 90 SER A C 1
ATOM 663 O O . SER A 1 90 ? 2.760 4.507 -3.605 1.00 96.88 90 SER A O 1
ATOM 665 N N . ILE A 1 91 ? 2.421 3.648 -5.658 1.00 94.88 91 ILE A N 1
ATOM 666 C CA . ILE A 1 91 ? 1.278 2.793 -5.290 1.00 94.88 91 ILE A CA 1
ATOM 667 C C . ILE A 1 91 ? 1.648 1.819 -4.165 1.00 94.88 91 ILE A C 1
ATOM 669 O O . ILE A 1 91 ? 0.902 1.663 -3.198 1.00 94.88 91 ILE A O 1
ATOM 673 N N . GLN A 1 92 ? 2.816 1.183 -4.255 1.00 96.56 92 GLN A N 1
ATOM 674 C CA . GLN A 1 92 ? 3.292 0.258 -3.231 1.00 96.56 92 GLN A CA 1
ATOM 675 C C . GLN A 1 92 ? 3.401 0.939 -1.860 1.00 96.56 92 GLN A C 1
ATOM 677 O O . GLN A 1 92 ? 2.906 0.414 -0.862 1.00 96.56 92 GLN A O 1
ATOM 682 N N . ARG A 1 93 ? 4.023 2.124 -1.808 1.00 96.50 93 ARG A N 1
ATOM 683 C CA . ARG A 1 93 ? 4.134 2.911 -0.571 1.00 96.50 93 ARG A CA 1
ATOM 684 C C . ARG A 1 93 ? 2.766 3.339 -0.056 1.00 96.50 93 ARG A C 1
ATOM 686 O O . ARG A 1 93 ? 2.526 3.237 1.143 1.00 96.50 93 ARG A O 1
ATOM 693 N N . TRP A 1 94 ? 1.868 3.753 -0.946 1.00 95.81 94 TRP A N 1
ATOM 694 C CA . TRP A 1 94 ? 0.503 4.121 -0.583 1.00 95.81 94 TRP A CA 1
ATOM 695 C C . TRP A 1 94 ? -0.228 2.975 0.128 1.00 95.81 94 TRP A C 1
ATOM 697 O O . TRP A 1 94 ? -0.757 3.182 1.218 1.00 95.81 94 TRP A O 1
ATOM 707 N N . PHE A 1 95 ? -0.164 1.745 -0.397 1.00 95.12 95 PHE A N 1
ATOM 708 C CA . PHE A 1 95 ? -0.762 0.581 0.267 1.00 95.12 95 PHE A CA 1
ATOM 709 C C . PHE A 1 95 ? -0.212 0.343 1.679 1.00 95.12 95 PHE A C 1
ATOM 711 O O . PHE A 1 95 ? -0.974 0.002 2.584 1.00 95.12 95 PHE A O 1
ATOM 718 N N . LEU A 1 96 ? 1.097 0.525 1.889 1.00 93.62 96 LEU A N 1
ATOM 719 C CA . LEU A 1 96 ? 1.711 0.381 3.213 1.00 93.62 96 LEU A CA 1
ATOM 720 C C . LEU A 1 96 ? 1.228 1.453 4.191 1.00 93.62 96 LEU A C 1
ATOM 722 O O . LEU A 1 96 ? 0.901 1.120 5.332 1.00 93.62 96 LEU A O 1
ATOM 726 N N . THR A 1 97 ? 1.154 2.706 3.739 1.00 94.12 97 THR A N 1
ATOM 727 C CA . THR A 1 97 ? 0.650 3.833 4.532 1.00 94.12 97 THR A CA 1
ATOM 728 C C . THR A 1 97 ? -0.796 3.593 4.940 1.00 94.12 97 THR A C 1
ATOM 730 O O . THR A 1 97 ? -1.091 3.533 6.132 1.00 94.12 97 THR A O 1
ATOM 733 N N . VAL A 1 98 ? -1.677 3.306 3.976 1.00 92.12 98 VAL A N 1
ATOM 734 C CA . VAL A 1 98 ? -3.089 3.032 4.264 1.00 92.12 98 VAL A CA 1
ATOM 735 C C . VAL A 1 98 ? -3.218 1.824 5.193 1.00 92.12 98 VAL A C 1
ATOM 737 O O . VAL A 1 98 ? -3.932 1.885 6.186 1.00 92.12 98 VAL A O 1
ATOM 740 N N . ALA A 1 99 ? -2.468 0.739 4.984 1.00 92.69 99 ALA A N 1
ATOM 741 C CA . ALA A 1 99 ? -2.510 -0.409 5.893 1.00 92.69 99 ALA A CA 1
ATOM 742 C C . ALA A 1 99 ? -2.112 -0.067 7.344 1.00 92.69 99 ALA A C 1
ATOM 744 O O . ALA A 1 99 ? -2.592 -0.713 8.284 1.00 92.69 99 ALA A O 1
ATOM 745 N N . ALA A 1 100 ? -1.206 0.891 7.545 1.00 90.81 100 ALA A N 1
ATOM 746 C CA . ALA A 1 100 ? -0.816 1.373 8.868 1.00 90.81 100 ALA A CA 1
ATOM 747 C C . ALA A 1 100 ? -1.898 2.274 9.481 1.00 90.81 100 ALA A C 1
ATOM 749 O O . ALA A 1 100 ? -2.256 2.095 10.650 1.00 90.81 100 ALA A O 1
ATOM 750 N N . ASP A 1 101 ? -2.468 3.173 8.685 1.00 89.88 101 ASP A N 1
ATOM 751 C CA . ASP A 1 101 ? -3.520 4.091 9.116 1.00 89.88 101 ASP A CA 1
ATOM 752 C C . ASP A 1 101 ? -4.780 3.333 9.534 1.00 89.88 101 ASP A C 1
ATOM 754 O O . ASP A 1 101 ? -5.302 3.520 10.631 1.00 89.88 101 ASP A O 1
ATOM 758 N N . VAL A 1 102 ? -5.207 2.362 8.733 1.00 91.00 102 VAL A N 1
ATOM 759 C CA . VAL A 1 102 ? -6.367 1.517 9.043 1.00 91.00 102 VAL A CA 1
ATOM 760 C C . VAL A 1 102 ? -6.147 0.714 10.316 1.00 91.00 102 VAL A C 1
ATOM 762 O O . VAL A 1 102 ? -7.048 0.582 11.141 1.00 91.00 102 VAL A O 1
ATOM 765 N N . ARG A 1 103 ? -4.937 0.190 10.526 1.00 90.75 103 ARG A N 1
ATOM 766 C CA . ARG A 1 103 ? -4.613 -0.500 11.779 1.00 90.75 103 ARG A CA 1
ATOM 767 C C . ARG A 1 103 ? -4.713 0.453 12.973 1.00 90.75 103 ARG A C 1
ATOM 769 O O . ARG A 1 103 ? -5.184 0.043 14.030 1.00 90.75 103 ARG A O 1
ATOM 776 N N . THR A 1 104 ? -4.278 1.696 12.805 1.00 89.81 104 THR A N 1
ATOM 777 C CA . THR A 1 104 ? -4.387 2.735 13.835 1.00 89.81 104 THR A CA 1
ATOM 778 C C . THR A 1 104 ? -5.851 3.050 14.140 1.00 89.81 104 THR A C 1
ATOM 780 O O . THR A 1 104 ? -6.224 3.030 15.311 1.00 89.81 104 THR A O 1
ATOM 783 N N . MET A 1 105 ? -6.703 3.213 13.119 1.00 88.88 105 MET A N 1
ATOM 784 C CA . MET A 1 105 ? -8.157 3.354 13.302 1.00 88.88 105 MET A CA 1
ATOM 785 C C . MET A 1 105 ? -8.730 2.206 14.121 1.00 88.88 105 MET A C 1
ATOM 787 O O . MET A 1 105 ? -9.412 2.436 15.111 1.00 88.88 105 MET A O 1
ATOM 791 N N . GLN A 1 106 ? -8.421 0.967 13.733 1.00 91.38 106 GLN A N 1
ATOM 792 C CA . GLN A 1 106 ? -8.931 -0.222 14.410 1.00 91.38 106 GLN A CA 1
ATOM 793 C C . GLN A 1 106 ? -8.548 -0.246 15.897 1.00 91.38 106 GLN A C 1
ATOM 795 O O . GLN A 1 106 ? -9.377 -0.613 16.725 1.00 91.38 106 GLN A O 1
ATOM 800 N N . LEU A 1 107 ? -7.327 0.175 16.252 1.00 90.31 107 LEU A N 1
ATOM 801 C CA . LEU A 1 107 ? -6.902 0.300 17.653 1.00 90.31 107 LEU A CA 1
ATOM 802 C C . LEU A 1 107 ? -7.691 1.376 18.400 1.00 90.31 107 LEU A C 1
ATOM 804 O O . LEU A 1 107 ? -8.149 1.125 19.513 1.00 90.31 107 LEU A O 1
ATOM 808 N N . LEU A 1 108 ? -7.833 2.562 17.805 1.00 90.25 108 LEU A N 1
ATOM 809 C CA . LEU A 1 108 ? -8.517 3.691 18.434 1.00 90.25 108 LEU A CA 1
ATOM 810 C C . LEU A 1 108 ? -10.005 3.402 18.636 1.00 90.25 108 LEU A C 1
ATOM 812 O O . LEU A 1 108 ? -10.521 3.621 19.728 1.00 90.25 108 LEU A O 1
ATOM 816 N N . ILE A 1 109 ? -10.669 2.845 17.623 1.00 89.44 109 ILE A N 1
ATOM 817 C CA . ILE A 1 109 ? -12.074 2.441 17.698 1.00 89.44 109 ILE A CA 1
ATOM 818 C C . ILE A 1 109 ? -12.249 1.359 18.763 1.00 89.44 109 ILE A C 1
ATOM 820 O O . ILE A 1 109 ? -13.113 1.491 19.623 1.00 89.44 109 ILE A O 1
ATOM 824 N N . ALA A 1 110 ? -11.405 0.322 18.767 1.00 90.56 110 ALA A N 1
ATOM 825 C CA . ALA A 1 110 ? -11.513 -0.745 19.757 1.00 90.56 110 ALA A CA 1
ATOM 826 C C . ALA A 1 110 ? -11.311 -0.247 21.193 1.00 90.56 110 ALA A C 1
ATOM 828 O O . ALA A 1 110 ? -12.066 -0.631 22.084 1.00 90.56 110 ALA A O 1
ATOM 829 N N . ALA A 1 111 ? -10.337 0.639 21.417 1.00 87.88 111 ALA A N 1
ATOM 830 C CA . ALA A 1 111 ? -10.129 1.262 22.720 1.00 87.88 111 ALA A CA 1
ATOM 831 C C . ALA A 1 111 ? -11.310 2.160 23.123 1.00 87.88 111 ALA A C 1
ATOM 833 O O . ALA A 1 111 ? -11.726 2.138 24.279 1.00 87.88 111 ALA A O 1
ATOM 834 N N . SER A 1 112 ? -11.863 2.919 22.174 1.00 88.12 112 SER A N 1
ATOM 835 C CA . SER A 1 112 ? -13.006 3.801 22.415 1.00 88.12 112 SER A CA 1
ATOM 836 C C . SER A 1 112 ? -14.261 3.015 22.786 1.00 88.12 112 SER A C 1
ATOM 838 O O . SER A 1 112 ? -14.906 3.360 23.771 1.00 88.12 112 SER A O 1
ATOM 840 N N . VAL A 1 113 ? -14.584 1.948 22.046 1.00 90.06 113 VAL A N 1
ATOM 841 C CA . VAL A 1 113 ? -15.746 1.092 22.337 1.00 90.06 113 VAL A CA 1
ATOM 842 C C . VAL A 1 113 ? -15.586 0.429 23.703 1.00 90.06 113 VAL A C 1
ATOM 844 O O . VAL A 1 113 ? -16.469 0.556 24.543 1.00 90.06 113 VAL A O 1
ATOM 847 N N . ALA A 1 114 ? -14.427 -0.180 23.980 1.00 87.69 114 ALA A N 1
ATOM 848 C CA . ALA A 1 114 ? -14.180 -0.831 25.267 1.00 87.69 114 ALA A CA 1
ATOM 849 C C . ALA A 1 114 ? -14.266 0.147 26.454 1.00 87.69 114 ALA A C 1
ATOM 851 O O . ALA A 1 114 ? -14.809 -0.189 27.505 1.00 87.69 114 ALA A O 1
ATOM 852 N N . SER A 1 115 ? -13.745 1.368 26.293 1.00 86.50 115 SER A N 1
ATOM 853 C CA . SER A 1 115 ? -13.849 2.409 27.319 1.00 86.50 115 SER A CA 1
ATOM 854 C C . SER A 1 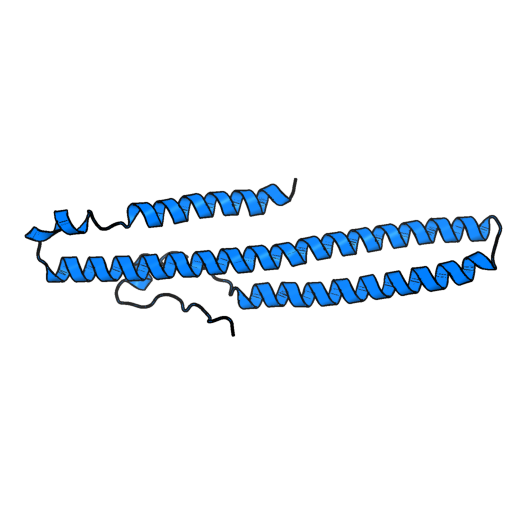115 ? -15.292 2.858 27.531 1.00 86.50 115 SER A C 1
ATOM 856 O O . SER A 1 115 ? -15.704 3.049 28.672 1.00 86.50 115 SER A O 1
ATOM 858 N N . ALA A 1 116 ? -16.051 3.054 26.453 1.00 85.44 116 ALA A N 1
ATOM 859 C CA . ALA A 1 116 ? -17.434 3.502 26.534 1.00 85.44 116 ALA A CA 1
ATOM 860 C C . ALA A 1 116 ? -18.330 2.437 27.183 1.00 85.44 116 ALA A C 1
ATOM 862 O O . ALA A 1 116 ? -19.100 2.769 28.077 1.00 85.44 116 ALA A O 1
ATOM 863 N N . GLU A 1 117 ? -18.174 1.159 26.825 1.00 88.06 117 GLU A N 1
ATOM 864 C CA . GLU A 1 117 ? -18.903 0.060 27.474 1.00 88.06 117 GLU A CA 1
ATOM 865 C C . GLU A 1 117 ? -18.592 -0.028 28.973 1.00 88.06 117 GLU A C 1
ATOM 867 O O . GLU A 1 117 ? -19.506 -0.131 29.789 1.00 88.06 117 GLU A O 1
ATOM 872 N N . ALA A 1 118 ? -17.321 0.105 29.367 1.00 85.06 118 ALA A N 1
ATOM 873 C CA . ALA A 1 118 ? -16.946 0.123 30.780 1.00 85.06 118 ALA A CA 1
ATOM 874 C C . ALA A 1 118 ? -17.588 1.294 31.550 1.00 85.06 118 ALA A C 1
ATOM 876 O O . ALA A 1 118 ? -17.968 1.133 32.710 1.00 85.06 118 ALA A O 1
ATOM 877 N N . GLN A 1 119 ? -17.723 2.464 30.918 1.00 83.00 119 GLN A N 1
ATOM 878 C CA . GLN A 1 119 ? -18.382 3.627 31.520 1.00 83.00 119 GLN A CA 1
ATOM 879 C C . GLN A 1 119 ? -19.892 3.438 31.640 1.00 83.00 119 GLN A C 1
ATOM 881 O O . GLN A 1 119 ? -20.450 3.785 32.678 1.00 83.00 119 GLN A O 1
ATOM 886 N N . ILE A 1 120 ? -20.540 2.869 30.620 1.00 83.19 120 ILE A N 1
ATOM 887 C CA . ILE A 1 120 ? -21.974 2.566 30.659 1.00 83.19 120 ILE A CA 1
ATOM 888 C C . ILE A 1 120 ? -22.261 1.589 31.800 1.00 83.19 120 ILE A C 1
ATOM 890 O O . ILE A 1 120 ? -23.074 1.897 32.666 1.00 83.19 120 ILE A O 1
ATOM 894 N N . HIS A 1 121 ? -21.510 0.491 31.899 1.00 85.38 121 HIS A N 1
ATOM 895 C CA . HIS A 1 121 ? -21.678 -0.460 32.998 1.00 85.38 121 HIS A CA 1
ATOM 896 C C . HIS A 1 121 ? -21.396 0.151 34.375 1.00 85.38 121 HIS A C 1
ATOM 898 O O . HIS A 1 121 ? -22.070 -0.177 35.351 1.00 85.38 121 HIS A O 1
ATOM 904 N N . ALA A 1 122 ? -20.420 1.058 34.480 1.00 80.94 122 ALA A N 1
ATOM 905 C CA . ALA A 1 122 ? -20.165 1.777 35.724 1.00 80.94 122 ALA A CA 1
ATOM 906 C C . ALA A 1 122 ? -21.339 2.693 36.107 1.00 80.94 122 ALA A C 1
ATOM 908 O O . ALA A 1 122 ? -21.711 2.723 37.277 1.00 80.94 122 ALA A O 1
ATOM 909 N N . LEU A 1 123 ? -21.942 3.403 35.146 1.00 80.38 123 LEU A N 1
ATOM 910 C CA . LEU A 1 123 ? -23.128 4.242 35.366 1.00 80.38 123 LEU A CA 1
ATOM 911 C C . LEU A 1 123 ? -24.336 3.407 35.795 1.00 80.38 123 LEU A C 1
ATOM 913 O O . LEU A 1 123 ? -25.002 3.744 36.771 1.00 80.38 123 LEU A O 1
ATOM 917 N N . GLU A 1 124 ? -24.578 2.293 35.107 1.00 82.38 124 GLU A N 1
ATOM 918 C CA . GLU A 1 124 ? -25.656 1.353 35.426 1.00 82.38 124 GLU A CA 1
ATOM 919 C C . GLU A 1 124 ? -25.510 0.773 36.838 1.00 82.38 124 GLU A C 1
ATOM 921 O O . GLU A 1 124 ? -26.503 0.603 37.544 1.00 82.38 124 GLU A O 1
ATOM 926 N N . ALA A 1 125 ? -24.275 0.506 37.274 1.00 82.81 125 ALA A N 1
ATOM 927 C CA . ALA A 1 125 ? -23.987 -0.025 38.602 1.00 82.81 125 ALA A CA 1
ATOM 928 C C . ALA A 1 125 ? -23.997 1.037 39.718 1.00 82.81 125 ALA A C 1
ATOM 930 O O . ALA A 1 125 ? -24.298 0.709 40.866 1.00 82.81 125 ALA A O 1
ATOM 931 N N . ALA A 1 126 ? -23.628 2.287 39.417 1.00 72.94 126 ALA A N 1
ATOM 932 C CA . ALA A 1 126 ? -23.374 3.330 40.414 1.00 72.94 126 ALA A CA 1
ATOM 933 C C . ALA A 1 126 ? -24.612 4.149 40.824 1.00 72.94 126 ALA A C 1
ATOM 935 O O . ALA A 1 126 ? -24.519 4.906 41.794 1.00 72.94 126 ALA A O 1
ATOM 936 N N . GLY A 1 127 ? -25.740 4.000 40.117 1.00 66.56 127 GLY A N 1
ATOM 937 C CA . GLY A 1 127 ? -26.962 4.779 40.348 1.00 66.56 127 GLY A CA 1
ATOM 938 C C . GLY A 1 127 ? -26.844 6.258 39.918 1.00 66.56 127 GLY A C 1
ATOM 939 O O . GLY A 1 127 ? -25.747 6.741 39.626 1.00 66.56 127 GLY A O 1
ATOM 940 N N . PRO A 1 128 ? -27.963 7.010 39.869 1.00 64.50 128 PRO A N 1
ATOM 941 C CA . PRO A 1 128 ? -28.006 8.380 39.331 1.00 64.50 128 PRO A CA 1
ATOM 942 C C . PRO A 1 128 ? -27.162 9.397 40.122 1.00 64.50 128 PRO A C 1
ATOM 944 O O . PRO A 1 128 ? -26.771 10.432 39.590 1.00 64.50 128 PRO A O 1
ATOM 947 N N . GLU A 1 129 ? -26.819 9.106 41.378 1.00 59.94 129 GLU A N 1
ATOM 948 C CA . GLU A 1 129 ? -25.997 9.976 42.232 1.00 59.94 129 GLU A CA 1
ATOM 949 C C . GLU A 1 129 ? -24.510 10.093 41.818 1.00 59.94 129 GLU A C 1
ATOM 951 O O . GLU A 1 129 ? -23.809 10.960 42.342 1.00 59.94 129 GLU A O 1
ATOM 956 N N . ASN A 1 130 ? -24.017 9.282 40.870 1.00 61.28 130 ASN A N 1
ATOM 957 C CA . ASN A 1 130 ? -22.597 9.244 40.470 1.00 61.28 130 ASN A CA 1
ATOM 958 C C . ASN A 1 130 ? -22.283 9.784 39.055 1.00 61.28 130 ASN A C 1
ATOM 960 O O . ASN A 1 130 ? -21.122 9.747 38.634 1.00 61.28 130 ASN A O 1
ATOM 964 N N . GLU A 1 131 ? -23.260 10.339 38.327 1.00 57.38 131 GLU A N 1
ATOM 965 C CA . GLU A 1 131 ? -23.084 10.831 36.942 1.00 57.38 131 GLU A CA 1
ATOM 966 C C . GLU A 1 131 ? -21.934 11.848 36.778 1.00 57.38 131 GLU A C 1
ATOM 968 O O . GLU A 1 131 ? -21.156 11.774 35.822 1.00 57.38 131 GLU A O 1
ATOM 973 N N . ALA A 1 132 ? -21.775 12.775 37.730 1.00 58.38 132 ALA A N 1
ATOM 974 C CA . ALA A 1 132 ? -20.789 13.858 37.644 1.00 58.38 132 ALA A CA 1
ATOM 975 C C . ALA A 1 132 ? -19.327 13.379 37.764 1.00 58.38 132 ALA A C 1
ATOM 977 O O . ALA A 1 132 ? -18.427 13.977 37.173 1.00 58.38 132 ALA A O 1
ATOM 978 N N . ALA A 1 133 ? -19.074 12.293 38.503 1.00 56.47 133 ALA A N 1
ATOM 979 C CA . ALA A 1 133 ? -17.735 11.719 38.645 1.00 56.47 133 ALA A CA 1
ATOM 980 C C . ALA A 1 133 ? -17.313 10.928 37.394 1.00 56.47 133 ALA A C 1
ATOM 982 O O . ALA A 1 133 ? -16.128 10.858 37.069 1.00 56.47 133 ALA A O 1
ATOM 983 N N . ILE A 1 134 ? -18.285 10.372 36.666 1.00 56.19 134 ILE A N 1
ATOM 984 C CA . ILE A 1 134 ? -18.048 9.532 35.489 1.00 56.19 134 ILE A CA 1
ATOM 985 C C . ILE A 1 134 ? -17.849 10.383 34.223 1.00 56.19 134 ILE A C 1
ATOM 987 O O . ILE A 1 134 ? -16.968 10.076 33.420 1.00 56.19 134 ILE A O 1
ATOM 991 N N . GLN A 1 135 ? -18.544 11.521 34.083 1.00 56.50 135 GLN A N 1
ATOM 992 C CA . GLN A 1 135 ? -18.325 12.471 32.974 1.00 56.50 135 GLN A CA 1
ATOM 993 C C . GLN A 1 135 ? -16.913 13.091 32.940 1.00 56.50 135 GLN A C 1
ATOM 995 O O . GLN A 1 135 ? -16.448 13.510 31.880 1.00 56.50 135 GLN A O 1
ATOM 1000 N N . ALA A 1 136 ? -16.192 13.112 34.066 1.00 58.12 136 ALA A N 1
ATOM 1001 C CA . ALA A 1 136 ? -14.797 13.558 34.119 1.00 58.12 136 ALA A CA 1
ATOM 1002 C C . ALA A 1 136 ? -13.804 12.533 33.510 1.00 58.12 136 ALA A C 1
ATOM 1004 O O . ALA A 1 136 ? -12.648 12.866 33.237 1.00 58.12 136 ALA A O 1
ATOM 1005 N N . GLY A 1 137 ? -14.251 11.294 33.261 1.00 53.09 137 GLY A N 1
ATOM 1006 C CA . GLY A 1 137 ? -13.469 10.151 32.784 1.00 53.09 137 GLY A CA 1
ATOM 1007 C C . GLY A 1 137 ? -13.295 10.057 31.262 1.00 53.09 137 GLY A C 1
ATOM 1008 O O . GLY A 1 137 ? -13.624 9.047 30.655 1.00 53.09 137 GLY A O 1
ATOM 1009 N N . ALA A 1 138 ? -12.736 11.092 30.637 1.00 54.22 138 ALA A N 1
ATOM 1010 C CA . ALA A 1 138 ? -11.886 10.984 29.441 1.00 54.22 138 ALA A CA 1
ATOM 1011 C C . ALA A 1 138 ? -12.363 10.274 28.126 1.00 54.22 138 ALA A C 1
ATOM 1013 O O . ALA A 1 138 ? -11.544 9.571 27.527 1.00 54.22 138 ALA A O 1
ATOM 1014 N N . PRO A 1 139 ? -13.556 10.531 27.537 1.00 53.31 139 PRO A N 1
ATOM 1015 C CA . PRO A 1 139 ? -13.833 10.153 26.135 1.00 53.31 139 PRO A CA 1
ATOM 1016 C C . PRO A 1 139 ? -13.574 11.298 25.142 1.00 53.31 139 PRO A C 1
ATOM 1018 O O . PRO A 1 139 ? -13.120 11.069 24.021 1.00 53.31 139 PRO A O 1
ATOM 1021 N N . ALA A 1 140 ? -13.805 12.552 25.548 1.00 57.28 140 ALA A N 1
ATOM 1022 C CA . ALA A 1 140 ? -13.738 13.712 24.653 1.00 57.28 140 ALA A CA 1
ATOM 1023 C C . ALA A 1 140 ? -12.346 13.912 24.024 1.00 57.28 140 ALA A C 1
ATOM 1025 O O . ALA A 1 140 ? -12.243 14.315 22.868 1.00 57.28 140 ALA A O 1
ATOM 1026 N N . LEU A 1 141 ? -11.273 13.581 24.754 1.00 58.72 141 LEU A N 1
ATOM 1027 C CA . LEU A 1 141 ? -9.895 13.649 24.250 1.00 58.72 141 LEU A CA 1
ATOM 1028 C C . LEU A 1 141 ? -9.546 12.516 23.272 1.00 58.72 141 LEU A C 1
ATOM 1030 O O . LEU A 1 141 ? -8.696 12.705 22.406 1.00 58.72 141 LEU A O 1
ATOM 1034 N N . LEU A 1 142 ? -10.165 11.338 23.402 1.00 60.59 142 LEU A N 1
ATOM 1035 C CA . LEU A 1 142 ? -9.953 10.222 22.474 1.00 60.59 142 LEU A CA 1
ATOM 1036 C C . LEU A 1 142 ? -10.732 10.439 21.176 1.00 60.59 142 LEU A C 1
ATOM 1038 O O . LEU A 1 142 ? -10.181 10.235 20.097 1.00 60.59 142 LEU A O 1
ATOM 1042 N N . ILE A 1 143 ? -11.969 10.930 21.279 1.00 61.78 143 ILE A N 1
ATOM 1043 C CA . ILE A 1 143 ? -12.804 11.271 20.124 1.00 61.78 143 ILE A CA 1
ATOM 1044 C C . ILE A 1 143 ? -12.213 12.468 19.367 1.00 61.78 143 ILE A C 1
ATOM 1046 O O . ILE A 1 143 ? -12.090 12.406 18.148 1.00 61.78 143 ILE A O 1
ATOM 1050 N N . SER A 1 144 ? -11.758 13.525 20.053 1.00 62.62 144 SER A N 1
ATOM 1051 C CA . SER A 1 144 ? -11.112 14.664 19.380 1.00 62.62 144 SER A CA 1
ATOM 1052 C C . SER A 1 144 ? -9.804 14.274 18.687 1.00 62.62 144 SER A C 1
ATOM 1054 O O . SER A 1 144 ? -9.533 14.746 17.583 1.00 62.62 144 SER A O 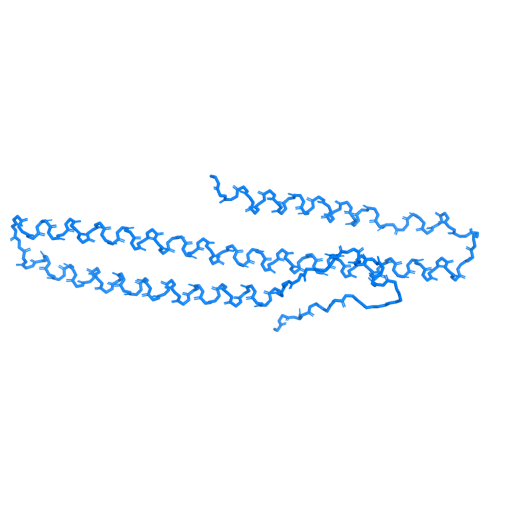1
ATOM 1056 N N . ARG A 1 145 ? -9.024 13.355 19.278 1.00 69.69 145 ARG A N 1
ATOM 1057 C CA . ARG A 1 145 ? -7.849 12.756 18.628 1.00 69.69 145 ARG A CA 1
ATOM 1058 C C . ARG A 1 145 ? -8.221 11.923 17.407 1.00 69.69 145 ARG A C 1
ATOM 1060 O O . ARG A 1 145 ? -7.512 12.005 16.413 1.00 69.69 145 ARG A O 1
ATOM 1067 N N . LEU A 1 146 ? -9.304 11.147 17.466 1.00 70.25 146 LEU A N 1
ATOM 1068 C CA . LEU A 1 146 ? -9.788 10.362 16.330 1.00 70.25 146 LEU A CA 1
ATOM 1069 C C . LEU A 1 146 ? -10.196 11.279 15.168 1.00 70.25 146 LEU A C 1
ATOM 1071 O O . LEU A 1 146 ? -9.735 11.071 14.052 1.00 70.25 146 LEU A O 1
ATOM 1075 N N . VAL A 1 147 ? -11.001 12.313 15.438 1.00 71.50 147 VAL A N 1
ATOM 1076 C CA . VAL A 1 147 ? -11.482 13.265 14.422 1.00 71.50 147 VAL A CA 1
ATOM 1077 C C . VAL A 1 147 ? -10.321 14.050 13.808 1.00 71.50 147 VAL A C 1
ATOM 1079 O O . VAL A 1 147 ? -10.165 14.046 12.592 1.00 71.50 147 VAL A O 1
ATOM 1082 N N . SER A 1 148 ? -9.439 14.626 14.634 1.00 73.25 148 SER A N 1
ATOM 1083 C CA . SER A 1 148 ? -8.256 15.348 14.145 1.00 73.25 148 SER A CA 1
ATOM 1084 C C . SER A 1 148 ? -7.326 14.454 13.324 1.00 73.25 148 SER A C 1
ATOM 1086 O O . SER A 1 148 ? -6.740 14.910 12.348 1.00 73.25 148 SER A O 1
ATOM 1088 N N . TRP A 1 149 ? -7.188 13.181 13.696 1.00 74.56 149 TRP A N 1
ATOM 1089 C CA . TRP A 1 149 ? -6.358 12.237 12.957 1.00 74.56 149 TRP A CA 1
ATOM 1090 C C . TRP A 1 149 ? -7.010 11.788 11.636 1.00 74.56 149 TRP A C 1
ATOM 1092 O O . TRP A 1 149 ? -6.301 11.590 10.649 1.00 74.56 149 TRP A O 1
ATOM 1102 N N . VAL A 1 150 ? -8.343 11.661 11.590 1.00 75.06 150 VAL A N 1
ATOM 1103 C CA . VAL A 1 150 ? -9.099 11.411 10.350 1.00 75.06 150 VAL A CA 1
ATOM 1104 C C . VAL A 1 150 ? -8.947 12.587 9.380 1.00 75.06 150 VAL A C 1
ATOM 1106 O O . VAL A 1 150 ? -8.674 12.351 8.205 1.00 75.06 150 VAL A O 1
ATOM 1109 N N . ASP A 1 151 ? -9.037 13.832 9.854 1.00 72.00 151 ASP A N 1
ATOM 1110 C CA . ASP A 1 151 ? -8.811 15.029 9.026 1.00 72.00 151 ASP A CA 1
ATOM 1111 C C . ASP A 1 151 ? -7.385 15.067 8.453 1.00 72.00 151 ASP A C 1
ATOM 1113 O O . ASP A 1 151 ? -7.176 15.298 7.258 1.00 72.00 151 ASP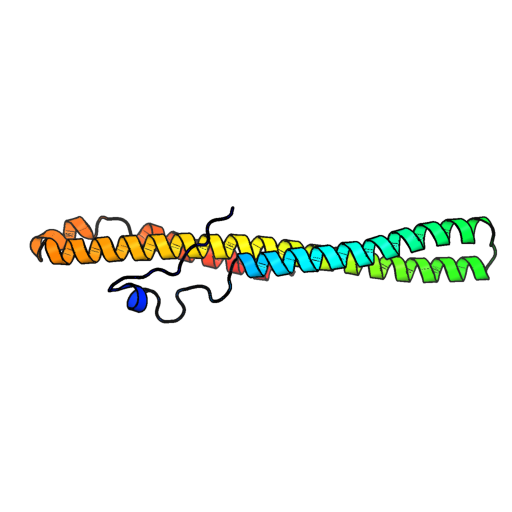 A O 1
ATOM 1117 N N . ASP A 1 152 ? -6.397 14.746 9.287 1.00 75.88 152 ASP A N 1
ATOM 1118 C CA . ASP A 1 152 ? -4.995 14.586 8.898 1.00 75.88 152 ASP A CA 1
ATOM 1119 C C . ASP A 1 152 ? -4.802 13.495 7.832 1.00 75.88 152 ASP A C 1
ATOM 1121 O O . ASP A 1 152 ? -3.999 13.639 6.904 1.00 75.88 152 ASP A O 1
ATOM 1125 N N . LEU A 1 153 ? -5.525 12.381 7.961 1.00 67.69 153 LEU A N 1
ATOM 1126 C CA . LEU A 1 153 ? -5.471 11.277 7.013 1.00 67.69 153 LEU A CA 1
ATOM 1127 C C . LEU A 1 153 ? -6.058 11.673 5.660 1.00 67.69 153 LEU A C 1
ATOM 1129 O O . LEU A 1 153 ? -5.435 11.395 4.636 1.00 67.69 153 LEU A O 1
ATOM 1133 N N . TRP A 1 154 ? -7.216 12.334 5.643 1.00 68.38 154 TRP A N 1
ATOM 1134 C CA . TRP A 1 154 ? -7.810 12.851 4.410 1.00 68.38 154 TRP A CA 1
ATOM 1135 C C . TRP A 1 154 ? -6.877 13.847 3.719 1.00 68.38 154 TRP A C 1
ATOM 1137 O O . TRP A 1 154 ? -6.666 13.746 2.508 1.00 68.38 154 TRP A O 1
ATOM 1147 N N . CYS A 1 155 ? -6.228 14.730 4.484 1.00 73.31 155 CYS A N 1
ATOM 1148 C CA . CYS A 1 155 ? -5.217 15.645 3.957 1.00 73.31 155 CYS A CA 1
ATOM 1149 C C . CYS A 1 155 ? -4.026 14.904 3.328 1.00 73.31 155 CYS A C 1
ATOM 1151 O O . CYS A 1 155 ? -3.590 15.268 2.238 1.00 73.31 155 CYS A O 1
ATOM 1153 N N . ARG A 1 156 ? -3.511 13.841 3.960 1.00 68.94 156 ARG A N 1
ATOM 1154 C CA . ARG A 1 156 ? -2.403 13.041 3.401 1.00 68.94 156 ARG A CA 1
ATOM 1155 C C . ARG A 1 156 ? -2.818 12.214 2.184 1.00 68.94 156 ARG A C 1
ATOM 1157 O O . ARG A 1 156 ? -2.047 12.103 1.236 1.00 68.94 156 ARG A O 1
ATOM 1164 N N . ALA A 1 157 ? -4.016 11.638 2.206 1.00 60.69 157 ALA A N 1
ATOM 1165 C CA . ALA A 1 157 ? -4.513 10.771 1.143 1.00 60.69 157 ALA A CA 1
ATOM 1166 C C . ALA A 1 157 ? -4.838 11.543 -0.147 1.00 60.69 157 ALA A C 1
ATOM 1168 O O . ALA A 1 157 ? -4.618 11.013 -1.232 1.00 60.69 157 ALA A O 1
ATOM 1169 N N . ILE A 1 158 ? -5.329 12.783 -0.034 1.00 56.41 158 ILE A N 1
ATOM 1170 C CA . ILE A 1 158 ? -5.691 13.633 -1.181 1.00 56.41 158 ILE A CA 1
ATOM 1171 C C . ILE A 1 158 ? -4.534 14.575 -1.568 1.00 56.41 158 ILE A C 1
ATOM 1173 O O . ILE A 1 158 ? -4.308 14.820 -2.750 1.00 56.41 158 ILE A O 1
ATOM 1177 N N . GLY A 1 159 ? -3.759 15.070 -0.598 1.00 50.00 159 GLY A N 1
ATOM 1178 C CA . GLY A 1 159 ? -2.666 16.025 -0.819 1.00 50.00 159 GLY A CA 1
ATOM 1179 C C . GLY A 1 159 ? -1.372 15.429 -1.381 1.00 50.00 159 GLY A C 1
ATOM 1180 O O . GLY A 1 159 ? -0.546 16.170 -1.897 1.00 50.00 159 GLY A O 1
ATOM 1181 N N . ALA A 1 160 ? -1.184 14.106 -1.343 1.00 47.53 160 ALA A N 1
ATOM 1182 C CA . ALA A 1 160 ? -0.024 13.445 -1.958 1.00 47.53 160 ALA A CA 1
ATOM 1183 C C . ALA A 1 160 ? -0.129 13.294 -3.496 1.00 47.53 160 ALA A C 1
ATOM 1185 O O . ALA A 1 160 ? 0.705 12.619 -4.099 1.00 47.53 160 ALA A O 1
ATOM 1186 N N . GLY A 1 161 ? -1.162 13.880 -4.117 1.00 43.44 161 GLY A N 1
ATOM 1187 C CA . GLY A 1 161 ? -1.465 13.777 -5.549 1.00 43.44 161 GLY A CA 1
ATOM 1188 C C . GLY A 1 161 ? -1.467 15.095 -6.337 1.00 43.44 161 GLY A C 1
ATOM 1189 O O . GLY A 1 161 ? -1.959 15.083 -7.465 1.00 43.44 161 GLY A O 1
ATOM 1190 N N . VAL A 1 162 ? -0.953 16.202 -5.782 1.00 39.06 162 VAL A N 1
ATOM 1191 C CA . VAL A 1 162 ? -0.700 17.474 -6.502 1.00 39.06 162 VAL A CA 1
ATOM 1192 C C . VAL A 1 162 ? 0.786 17.773 -6.611 1.00 39.06 162 VAL A C 1
ATOM 1194 O O . VAL A 1 162 ? 1.499 17.585 -5.601 1.00 39.06 162 VAL A O 1
#

InterPro domains:
  IPR036689 ESAT-6-like superfamily [SSF140453] (45-106)

Foldseek 3Di:
DPDFQDQDDDPCSCVLCPPPLADPDALVVLLVVLVVLVVVLVVLVVVLVVLVVVLVVVLVPDDDDVNVVVVVVSVVVSVVSVVVSVVSVVSSVVSNVVSVLSVVSSVLSNVLSVLVVVLVVCDVVVDPVCPVVSVVPDPVVSVVVSVVVVVVVVCVVVVVPD

Radius of gyration: 26.79 Å; chains: 1; bounding box: 58×30×81 Å

pLDDT: mean 84.13, std 14.37, range [39.06, 97.5]

Sequence (162 aa):
MVRTIGRPVGEYAELMLDPGGWPGFAPTELRGYSVETGFRILGVGGTLAGVHGLSQDLFETWAGPAASAATARLAEIIAHCETLVAFLQSIQRWFLTVAADVRTMQLLIAASVASAEAQIHALEAAGPENEAAIQAGAPALLISRLVSWVDDLWCRAIGAGV

Secondary structure (DSSP, 8-state):
--PPPPPP-STTHHHHHTTT-S-SS-HHHHHHHHHHHHHHHHHHHHHHHHHHHHHHHHHHH--SHHHHHHHHHHHHHHHHHHHHHHHHHHHHHHHHHHHHHHHHHHHHHHHHHHHHHHHHHHHHHH-GGGHHHHHTSSSHHHHHHHHHHHHHHHHHHHHTT-

Organism: NCBI:txid265949